Protein AF-A0A946VQZ1-F1 (afdb_monomer)

Foldseek 3Di:
DDPPPPDPPQQEQQAQVSLVVLVVVQVVPQGDEAEPSNYDLNCLVCVRVSVVVSVVVQVVVVTAYEYADQDQCVSPDVSVVVQVVQCPPDRYHYDNDDVVSVVVSVVSD

Nearest PDB structures (foldseek):
  4neq-assembly1_A-2  TM=4.832E-01  e=4.753E-01  Methanocaldococcus jannaschii DSM 2661
  4nes-assembly1_A-2  TM=4.828E-01  e=2.130E+00  Methanocaldococcus jannaschii DSM 2661
  4n08-assembly1_A  TM=4.336E-01  e=4.660E+00  Trypanosoma brucei brucei TREU927
  4o1l-assembly2_A  TM=5.756E-01  e=9.549E+00  Homo sapiens

pLDDT: mean 90.5, std 16.02, range [30.53, 98.31]

Structure (mmCIF, N/CA/C/O backbone):
data_AF-A0A946VQZ1-F1
#
_entry.id   AF-A0A946VQZ1-F1
#
loop_
_atom_site.group_PDB
_atom_site.id
_atom_site.type_symbol
_atom_site.label_atom_id
_atom_site.label_alt_id
_atom_site.label_comp_id
_atom_site.label_asym_id
_atom_site.label_entity_id
_atom_site.label_seq_id
_atom_site.pdbx_PDB_ins_code
_atom_site.Cartn_x
_atom_site.Cartn_y
_atom_site.Cartn_z
_atom_site.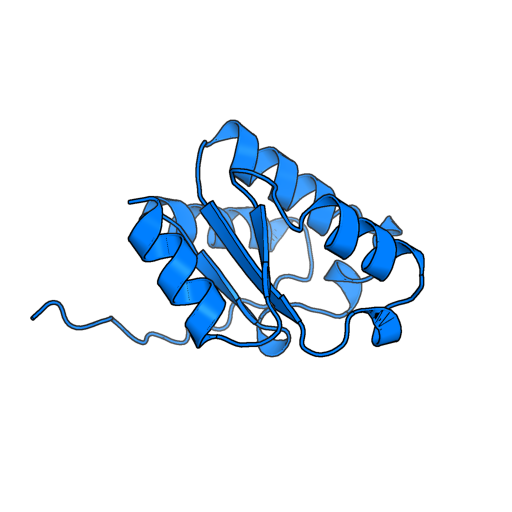occupancy
_atom_site.B_iso_or_equiv
_atom_site.auth_seq_id
_atom_site.auth_comp_id
_atom_site.auth_asym_id
_atom_site.auth_atom_id
_atom_site.pdbx_PDB_model_num
ATOM 1 N N . MET A 1 1 ? -28.664 3.691 8.759 1.00 33.31 1 MET A N 1
ATOM 2 C CA . MET A 1 1 ? -28.112 3.456 7.408 1.00 33.31 1 MET A CA 1
ATOM 3 C C . MET A 1 1 ? -27.135 4.578 7.109 1.00 33.31 1 MET A C 1
ATOM 5 O O . MET A 1 1 ? -27.564 5.641 6.682 1.00 33.31 1 MET A O 1
ATOM 9 N N . ALA A 1 2 ? -25.858 4.392 7.454 1.00 33.66 2 ALA A N 1
ATOM 10 C CA . ALA A 1 2 ? -24.840 5.404 7.200 1.00 33.66 2 ALA A CA 1
ATOM 11 C C . ALA A 1 2 ? -24.608 5.486 5.688 1.00 33.66 2 ALA A C 1
ATOM 13 O O . ALA A 1 2 ? -24.230 4.504 5.053 1.00 33.66 2 ALA A O 1
ATOM 14 N N . ALA A 1 3 ? -24.930 6.644 5.118 1.00 30.53 3 ALA A N 1
ATOM 15 C CA . ALA A 1 3 ? -24.647 6.963 3.735 1.00 30.53 3 ALA A CA 1
ATOM 16 C C . ALA A 1 3 ? -23.128 6.965 3.555 1.00 30.53 3 ALA A C 1
ATOM 18 O O . ALA A 1 3 ? -22.436 7.840 4.073 1.00 30.53 3 ALA A O 1
ATOM 19 N N . ILE A 1 4 ? -22.628 5.965 2.837 1.00 44.47 4 ILE A N 1
ATOM 20 C CA . ILE A 1 4 ? -21.255 5.915 2.353 1.00 44.47 4 ILE A CA 1
ATOM 21 C C . ILE A 1 4 ? -21.106 7.146 1.453 1.00 44.47 4 ILE A C 1
ATOM 23 O O . ILE A 1 4 ? -21.667 7.181 0.355 1.00 44.47 4 ILE A O 1
ATOM 27 N N . HIS A 1 5 ? -20.447 8.195 1.950 1.00 35.62 5 HIS A N 1
ATOM 28 C CA . HIS A 1 5 ? -20.075 9.357 1.150 1.00 35.62 5 HIS A CA 1
ATOM 29 C C . HIS A 1 5 ? -19.152 8.861 0.034 1.00 35.62 5 HIS A C 1
ATOM 31 O O . HIS A 1 5 ? -17.951 8.691 0.218 1.00 35.62 5 HIS A O 1
ATOM 37 N N . ARG A 1 6 ? -19.735 8.581 -1.135 1.00 49.56 6 ARG A N 1
ATOM 38 C CA . ARG A 1 6 ? -18.997 8.379 -2.380 1.00 49.56 6 ARG A CA 1
ATOM 39 C C . ARG A 1 6 ? -18.601 9.749 -2.918 1.00 49.56 6 ARG A C 1
ATOM 41 O O . ARG A 1 6 ? -19.132 10.193 -3.930 1.00 49.56 6 ARG A O 1
ATOM 48 N N . GLU A 1 7 ? -17.677 10.419 -2.243 1.00 42.50 7 GLU A N 1
ATOM 49 C CA . GLU A 1 7 ? -16.888 11.457 -2.895 1.00 42.50 7 GLU A CA 1
ATOM 50 C C . GLU A 1 7 ? -15.688 10.770 -3.537 1.00 42.50 7 GLU A C 1
ATOM 52 O O . GLU A 1 7 ? -14.750 10.336 -2.874 1.00 42.50 7 GLU A O 1
ATOM 57 N N . GLY A 1 8 ? -15.752 10.623 -4.859 1.00 45.62 8 GLY A N 1
ATOM 58 C CA . GLY A 1 8 ? -14.576 10.353 -5.672 1.00 45.62 8 GLY A CA 1
ATOM 59 C C . GLY A 1 8 ? -13.663 11.574 -5.649 1.00 45.62 8 GLY A C 1
ATOM 60 O O . GLY A 1 8 ? -13.620 12.329 -6.612 1.00 45.62 8 GLY A O 1
ATOM 61 N N . SER A 1 9 ? -12.962 11.803 -4.547 1.00 50.34 9 SER A N 1
ATOM 62 C CA . SER A 1 9 ? -11.853 12.745 -4.506 1.00 50.34 9 SER A CA 1
ATOM 63 C C . SER A 1 9 ? -10.667 12.054 -5.173 1.00 50.34 9 SER A C 1
ATOM 65 O O . SER A 1 9 ? -10.171 11.052 -4.654 1.00 50.34 9 SER A O 1
ATOM 67 N N . GLY A 1 10 ? -10.300 12.555 -6.361 1.00 64.56 10 GLY A N 1
ATOM 68 C CA . GLY A 1 10 ? -9.310 12.026 -7.309 1.00 64.56 10 GLY A CA 1
ATOM 69 C C . GLY A 1 10 ? -7.895 11.890 -6.753 1.00 64.56 10 GLY A C 1
ATOM 70 O O . GLY A 1 10 ? -6.972 12.558 -7.206 1.00 64.56 10 GLY A O 1
ATOM 71 N N . LEU A 1 11 ? -7.743 11.024 -5.761 1.00 75.56 11 LEU A N 1
ATOM 72 C CA . LEU A 1 11 ? -6.479 10.614 -5.195 1.00 75.56 11 LEU A CA 1
ATOM 73 C C . LEU A 1 11 ? -5.870 9.585 -6.134 1.00 75.56 11 LEU A C 1
ATOM 75 O O . LEU A 1 11 ? -6.384 8.477 -6.266 1.00 75.56 11 LEU A O 1
ATOM 79 N N . ILE A 1 12 ? -4.785 9.977 -6.786 1.00 91.62 12 ILE A N 1
ATOM 80 C CA . ILE A 1 12 ? -3.920 9.058 -7.508 1.00 91.62 12 ILE A CA 1
ATOM 81 C C . ILE A 1 12 ? -2.604 9.040 -6.746 1.00 91.62 12 ILE A C 1
ATOM 83 O O . ILE A 1 12 ? -1.859 10.015 -6.773 1.00 91.62 12 ILE A O 1
ATOM 87 N N . LEU A 1 13 ? -2.324 7.942 -6.048 1.00 93.81 13 LEU A N 1
ATOM 88 C CA . LEU A 1 13 ? -1.075 7.772 -5.319 1.00 93.81 13 LEU A CA 1
ATOM 89 C C . LEU A 1 13 ? 0.064 7.532 -6.315 1.00 93.81 13 LEU A C 1
ATOM 91 O O . LEU A 1 13 ? 0.230 6.424 -6.830 1.00 93.81 13 LEU A O 1
ATOM 95 N N . GLY A 1 14 ? 0.825 8.585 -6.609 1.00 92.06 14 GLY A N 1
ATOM 96 C CA . GLY A 1 14 ? 1.944 8.542 -7.553 1.00 92.06 14 GLY A CA 1
ATOM 97 C C . GLY A 1 14 ? 3.220 9.209 -7.064 1.00 92.06 14 GLY A C 1
ATOM 98 O O . GLY A 1 14 ? 4.251 9.091 -7.724 1.00 92.06 14 GLY A O 1
ATOM 99 N N . SER A 1 15 ? 3.175 9.862 -5.909 1.00 94.31 15 SER A N 1
ATOM 100 C CA . SER A 1 15 ? 4.319 10.447 -5.233 1.00 94.31 15 SER A CA 1
ATOM 101 C C . SER A 1 15 ? 4.187 10.288 -3.714 1.00 94.31 15 SER A C 1
ATOM 103 O O . SER A 1 15 ? 3.224 9.720 -3.193 1.00 94.31 15 SER A O 1
ATOM 105 N N . HIS A 1 16 ? 5.187 10.778 -2.989 1.00 94.88 16 HIS A N 1
ATOM 106 C CA . HIS A 1 16 ? 5.183 10.756 -1.530 1.00 94.88 16 HIS A CA 1
ATOM 107 C C . HIS A 1 16 ? 4.187 11.767 -0.932 1.00 94.88 16 HIS A C 1
ATOM 109 O O . HIS A 1 16 ? 3.717 11.566 0.189 1.00 94.88 16 HIS A O 1
ATOM 115 N N . ASP A 1 17 ? 3.810 12.806 -1.685 1.00 93.44 17 ASP A N 1
ATOM 116 C CA . ASP A 1 17 ? 2.930 13.879 -1.212 1.00 93.44 17 ASP A CA 1
ATOM 117 C C . ASP A 1 17 ? 1.491 13.382 -0.996 1.00 93.44 17 ASP A C 1
ATOM 119 O O . ASP A 1 17 ? 0.820 13.791 -0.046 1.00 93.44 17 ASP A O 1
ATOM 123 N N . GLU A 1 18 ? 1.024 12.425 -1.807 1.00 95.38 18 GLU A N 1
ATOM 124 C CA . GLU A 1 18 ? -0.326 11.865 -1.672 1.00 95.38 18 GLU A CA 1
ATOM 125 C C . GLU A 1 18 ? -0.470 10.871 -0.508 1.00 95.38 18 GLU A C 1
ATOM 127 O O . GLU A 1 18 ? -1.590 10.547 -0.106 1.00 95.38 18 GLU A O 1
ATOM 132 N N . ILE A 1 19 ? 0.633 10.401 0.089 1.00 96.31 19 ILE A N 1
ATOM 133 C CA . ILE A 1 19 ? 0.592 9.420 1.187 1.00 96.31 19 ILE A CA 1
ATOM 134 C C . ILE A 1 19 ? -0.165 9.978 2.400 1.00 96.31 19 ILE A C 1
ATOM 136 O O . ILE A 1 19 ? -0.907 9.248 3.060 1.00 96.31 19 ILE A O 1
ATOM 140 N N . ALA A 1 20 ? -0.002 11.270 2.702 1.00 93.88 20 ALA A N 1
ATOM 141 C CA . ALA A 1 20 ? -0.687 11.905 3.828 1.00 93.88 20 ALA A CA 1
ATOM 142 C C . ALA A 1 20 ? -2.216 11.870 3.665 1.00 93.88 20 ALA A C 1
ATOM 144 O O . ALA A 1 20 ? -2.939 11.626 4.632 1.00 93.88 20 ALA A O 1
ATOM 145 N N . GLU A 1 21 ? -2.701 12.047 2.437 1.00 94.00 21 GLU A N 1
ATOM 146 C CA . GLU A 1 21 ? -4.126 12.000 2.118 1.00 94.00 21 GLU A CA 1
ATOM 147 C C . GLU A 1 21 ? -4.679 10.568 2.218 1.00 94.00 21 GLU A C 1
ATOM 149 O O . GLU A 1 21 ? -5.749 10.365 2.797 1.00 94.00 21 GLU A O 1
ATOM 154 N N . VAL A 1 22 ? -3.929 9.557 1.750 1.00 95.12 22 VAL A N 1
ATOM 155 C CA . VAL A 1 22 ? -4.295 8.136 1.940 1.00 95.12 22 VAL A CA 1
ATOM 156 C C . VAL A 1 22 ? -4.459 7.817 3.429 1.00 95.12 22 VAL A C 1
ATOM 158 O O . VAL A 1 22 ? -5.458 7.219 3.833 1.00 95.12 22 VAL A O 1
ATOM 161 N N . LEU A 1 23 ? -3.506 8.246 4.262 1.00 95.12 23 LEU A N 1
ATOM 162 C CA . LEU A 1 23 ? -3.547 8.000 5.706 1.00 95.12 23 LEU A CA 1
ATOM 163 C C . LEU A 1 23 ? -4.715 8.707 6.382 1.00 95.12 23 LEU A C 1
ATOM 165 O O . LEU A 1 23 ? -5.404 8.093 7.192 1.00 95.12 23 LEU A O 1
ATOM 169 N N . SER A 1 24 ? -4.958 9.972 6.036 1.00 93.81 24 SER A N 1
ATOM 170 C CA . SER A 1 24 ? -6.079 10.754 6.568 1.00 93.81 24 SER A CA 1
ATOM 171 C C . SER A 1 24 ? -7.416 10.035 6.355 1.00 93.81 24 SER A C 1
ATOM 173 O O . SER A 1 24 ? -8.207 9.866 7.290 1.00 93.81 24 SER A O 1
ATOM 175 N N . ARG A 1 25 ? -7.641 9.516 5.142 1.00 93.56 25 ARG A N 1
ATOM 176 C CA . ARG A 1 25 ? -8.842 8.738 4.810 1.00 93.56 25 ARG A CA 1
ATOM 177 C C . ARG A 1 25 ? -8.904 7.419 5.565 1.00 93.56 25 ARG A C 1
ATOM 179 O O . ARG A 1 25 ? -9.943 7.115 6.145 1.00 93.56 25 ARG A O 1
ATOM 186 N N . SER A 1 26 ? -7.792 6.685 5.600 1.00 94.00 26 SER A N 1
ATOM 187 C CA . SER A 1 26 ? -7.690 5.406 6.308 1.00 94.00 26 SER A CA 1
ATOM 188 C C . SER A 1 26 ? -8.044 5.549 7.790 1.00 94.00 26 SER A C 1
ATOM 190 O O . SER A 1 26 ? -8.829 4.775 8.330 1.00 94.00 26 SER A O 1
ATOM 192 N N . LEU A 1 27 ? -7.535 6.590 8.450 1.00 92.19 27 LEU A N 1
ATOM 193 C CA . LEU A 1 27 ? -7.820 6.870 9.859 1.00 92.19 27 LEU A CA 1
ATOM 194 C C . LEU A 1 27 ? -9.267 7.316 10.101 1.00 92.19 27 LEU A C 1
ATOM 196 O O . LEU A 1 27 ? -9.825 7.030 11.157 1.00 92.19 27 LEU A O 1
ATOM 200 N N . SER A 1 28 ? -9.886 7.987 9.130 1.00 91.12 28 SER A N 1
ATOM 201 C CA . SER A 1 28 ? -11.267 8.469 9.243 1.00 91.12 28 SER A CA 1
ATOM 202 C C . SER A 1 28 ? -12.320 7.366 9.057 1.00 91.12 28 SER A C 1
ATOM 204 O O . SER A 1 28 ? -13.471 7.563 9.441 1.00 91.12 28 SER A O 1
ATOM 206 N N . GLN A 1 29 ? -11.958 6.231 8.444 1.00 83.75 29 GLN A N 1
ATOM 207 C CA . GLN A 1 29 ? -12.898 5.186 8.001 1.00 83.75 29 GLN A CA 1
ATOM 208 C C . GLN A 1 29 ? -12.571 3.782 8.545 1.00 83.75 29 GLN A C 1
ATOM 210 O O . GLN A 1 29 ? -13.073 2.793 8.019 1.00 83.75 29 GLN A O 1
ATOM 215 N N . SER A 1 30 ? -11.748 3.682 9.597 1.00 88.81 30 SER A N 1
ATOM 216 C CA . SER A 1 30 ? -11.251 2.401 10.140 1.00 88.81 30 SER A CA 1
ATOM 217 C C . SER A 1 30 ? -10.533 1.528 9.098 1.00 88.81 30 SER A C 1
ATOM 219 O O . SER A 1 30 ? -10.537 0.303 9.173 1.00 88.81 30 SER A O 1
ATOM 221 N N . GLY A 1 31 ? -9.898 2.167 8.119 1.00 95.00 31 GLY A N 1
ATOM 222 C CA . GLY A 1 31 ? -9.201 1.535 7.009 1.00 95.00 31 GLY A CA 1
ATOM 223 C C . GLY A 1 31 ? -9.564 2.148 5.662 1.00 95.00 31 GLY A C 1
ATOM 224 O O . GLY A 1 31 ? -10.441 3.005 5.556 1.00 95.00 31 GLY A O 1
ATOM 225 N N . ILE A 1 32 ? -8.867 1.720 4.614 1.00 96.00 32 ILE A N 1
ATOM 226 C CA . ILE A 1 32 ? -9.115 2.173 3.244 1.00 96.00 32 ILE A CA 1
ATOM 227 C C . ILE A 1 32 ? -8.915 1.043 2.235 1.00 96.00 32 ILE A C 1
ATOM 229 O O . ILE A 1 32 ? -8.034 0.199 2.396 1.00 96.00 32 ILE A O 1
ATOM 233 N N . VAL A 1 33 ? -9.715 1.064 1.165 1.00 97.00 33 VAL A N 1
ATOM 234 C CA . VAL A 1 33 ? -9.499 0.248 -0.035 1.00 97.00 33 VAL A CA 1
ATOM 235 C C . VAL A 1 33 ? -8.976 1.135 -1.163 1.00 97.00 33 VAL A C 1
ATOM 237 O O . VAL A 1 33 ? -9.625 2.120 -1.515 1.00 97.00 33 VAL A O 1
ATOM 240 N N . LEU A 1 34 ? -7.840 0.770 -1.755 1.00 96.75 34 LEU A N 1
ATOM 241 C CA . LEU A 1 34 ? -7.307 1.378 -2.977 1.00 96.75 34 LEU A CA 1
ATOM 242 C C . LEU A 1 34 ? -7.431 0.394 -4.141 1.00 96.75 34 LEU A C 1
ATOM 244 O O . LEU A 1 34 ? -7.093 -0.778 -4.006 1.00 96.75 34 LEU A O 1
ATOM 248 N N . ASN A 1 35 ? -7.895 0.864 -5.294 1.00 95.75 35 ASN A N 1
ATOM 249 C CA . ASN A 1 35 ? -7.927 0.090 -6.535 1.00 95.75 35 ASN A CA 1
ATOM 250 C C . ASN A 1 35 ? -6.770 0.494 -7.451 1.00 95.75 35 ASN A C 1
ATOM 252 O O . ASN A 1 35 ? -6.216 1.578 -7.307 1.00 95.75 35 ASN A O 1
ATOM 256 N N . GLU A 1 36 ? -6.477 -0.310 -8.478 1.00 94.12 36 GLU A N 1
ATOM 257 C CA . GLU A 1 36 ? -5.484 0.037 -9.515 1.00 94.12 36 GLU A CA 1
ATOM 258 C C . GLU A 1 36 ? -5.689 1.442 -10.115 1.00 94.12 36 GLU A C 1
ATOM 260 O O . GLU A 1 36 ? -4.722 2.115 -10.447 1.00 94.12 36 GLU A O 1
ATOM 265 N N . ARG A 1 37 ? -6.936 1.927 -10.210 1.00 93.25 37 ARG A N 1
ATOM 266 C CA . ARG A 1 37 ? -7.255 3.284 -10.702 1.00 93.25 37 ARG A CA 1
ATOM 267 C C . ARG A 1 37 ? -6.865 4.423 -9.747 1.00 93.25 37 ARG A C 1
ATOM 269 O O . ARG A 1 37 ? -6.807 5.567 -10.181 1.00 93.25 37 ARG A O 1
ATOM 276 N N . ASP A 1 38 ? -6.640 4.109 -8.474 1.00 95.38 38 ASP A N 1
ATOM 277 C CA . ASP A 1 38 ? -6.239 5.048 -7.421 1.00 95.38 38 ASP A CA 1
ATOM 278 C C . ASP A 1 38 ? -4.699 5.064 -7.253 1.00 95.38 38 ASP A C 1
ATOM 280 O O . ASP A 1 38 ? -4.165 5.782 -6.408 1.00 95.38 38 ASP A O 1
ATOM 284 N N . LEU A 1 39 ? -3.971 4.273 -8.057 1.00 95.81 39 LEU A N 1
ATOM 285 C CA . LEU A 1 39 ? -2.523 4.072 -7.987 1.00 95.81 39 LEU A CA 1
ATOM 286 C C . LEU A 1 39 ?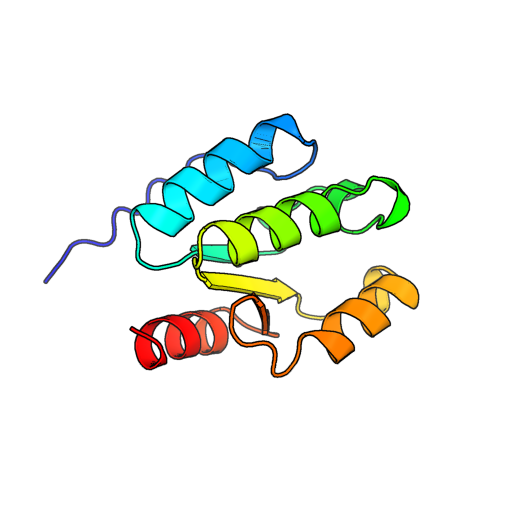 -1.867 4.463 -9.318 1.00 95.81 39 LEU A C 1
ATOM 288 O O . LEU A 1 39 ? -2.224 3.957 -10.382 1.00 95.81 39 LEU A O 1
ATOM 292 N N . ALA A 1 40 ? -0.874 5.351 -9.282 1.00 96.00 40 ALA A N 1
ATOM 293 C CA . ALA A 1 40 ? -0.092 5.665 -10.475 1.00 96.00 40 ALA A CA 1
ATOM 294 C C . ALA A 1 40 ? 0.895 4.528 -10.800 1.00 96.00 40 ALA A C 1
ATOM 296 O O . ALA A 1 40 ? 1.297 3.793 -9.897 1.00 96.00 40 ALA A O 1
ATOM 297 N N . PRO A 1 41 ? 1.415 4.444 -12.041 1.00 96.25 41 PRO A N 1
ATOM 298 C CA . PRO A 1 41 ? 2.488 3.508 -12.392 1.00 96.25 41 PRO A CA 1
ATOM 299 C C . PRO A 1 41 ? 3.688 3.539 -11.431 1.00 96.25 41 PRO A C 1
ATOM 301 O O . PRO A 1 41 ? 4.270 2.499 -11.141 1.00 96.25 41 PRO A O 1
ATOM 304 N N . ALA A 1 42 ? 4.014 4.716 -10.885 1.00 97.06 42 ALA A N 1
ATOM 305 C CA . ALA A 1 42 ? 5.092 4.900 -9.917 1.00 97.06 42 ALA A CA 1
ATOM 306 C C . ALA A 1 42 ? 4.903 4.087 -8.622 1.00 97.06 42 ALA A C 1
ATOM 308 O O . ALA A 1 42 ? 5.888 3.648 -8.042 1.00 97.06 42 ALA A O 1
ATOM 309 N N . PHE A 1 43 ? 3.664 3.835 -8.186 1.00 97.62 43 PHE A N 1
ATOM 310 C CA . PHE A 1 43 ? 3.394 2.997 -7.014 1.00 97.62 43 PHE A CA 1
ATOM 311 C C . PHE A 1 43 ? 3.860 1.548 -7.220 1.00 97.62 43 PHE A C 1
ATOM 313 O O . PHE A 1 43 ? 4.377 0.919 -6.298 1.00 97.62 43 PHE A O 1
ATOM 320 N N . PHE A 1 44 ? 3.681 1.030 -8.436 1.00 97.38 44 PHE A N 1
ATOM 321 C CA . PHE A 1 44 ? 4.035 -0.342 -8.799 1.00 97.38 44 PHE A CA 1
ATOM 322 C C . PHE A 1 44 ? 5.541 -0.517 -9.037 1.00 97.38 44 PHE A C 1
ATOM 324 O O . PHE A 1 44 ? 6.072 -1.616 -8.878 1.00 97.38 44 PHE A O 1
ATOM 331 N N . ASP A 1 45 ? 6.247 0.567 -9.367 1.00 97.38 45 ASP A N 1
ATOM 332 C CA . ASP A 1 45 ? 7.706 0.597 -9.377 1.00 97.38 45 ASP A CA 1
ATOM 333 C C . ASP A 1 45 ? 8.239 0.727 -7.943 1.00 97.38 45 ASP A C 1
ATOM 335 O O . ASP A 1 45 ? 8.362 1.819 -7.385 1.00 97.38 45 ASP A O 1
ATOM 339 N N . LEU A 1 46 ? 8.599 -0.409 -7.342 1.00 96.88 46 LEU A N 1
ATOM 340 C CA . LEU A 1 46 ? 9.086 -0.466 -5.960 1.00 96.88 46 LEU A CA 1
ATOM 341 C C . LEU A 1 46 ? 10.383 0.330 -5.727 1.00 96.88 46 LEU A C 1
ATOM 343 O O . LEU A 1 46 ? 10.697 0.654 -4.579 1.00 96.88 46 LEU A O 1
ATOM 347 N N . SER A 1 47 ? 11.125 0.694 -6.781 1.00 97.06 47 SER A N 1
ATOM 348 C CA . SER A 1 47 ? 12.318 1.538 -6.653 1.00 97.06 47 SER A CA 1
ATOM 349 C C . SER A 1 47 ? 11.989 2.981 -6.251 1.00 97.06 47 SER A C 1
ATOM 351 O O . SER A 1 47 ? 12.829 3.652 -5.647 1.00 97.06 47 SER A O 1
ATOM 353 N N . THR A 1 48 ? 10.752 3.435 -6.495 1.00 97.62 48 THR A N 1
ATOM 354 C CA . THR A 1 48 ? 10.271 4.769 -6.098 1.00 97.62 48 THR A CA 1
ATOM 355 C C . THR A 1 48 ? 10.107 4.918 -4.590 1.00 97.62 48 THR A C 1
ATOM 357 O O . THR A 1 48 ? 10.089 6.041 -4.097 1.00 97.62 48 THR A O 1
ATOM 360 N N . ARG A 1 49 ? 10.011 3.795 -3.859 1.00 97.88 49 ARG A N 1
ATOM 361 C CA . ARG A 1 49 ? 9.758 3.699 -2.410 1.00 97.88 49 ARG A CA 1
ATOM 362 C C . ARG A 1 49 ? 8.384 4.183 -1.932 1.00 97.88 49 ARG A C 1
ATOM 364 O O . ARG A 1 49 ? 8.119 4.088 -0.737 1.00 97.88 49 ARG A O 1
ATOM 371 N N . ILE A 1 50 ? 7.481 4.569 -2.835 1.00 98.00 50 ILE A N 1
ATOM 372 C CA . ILE A 1 50 ? 6.139 5.064 -2.483 1.00 98.00 50 ILE A CA 1
ATOM 373 C C . ILE A 1 50 ? 5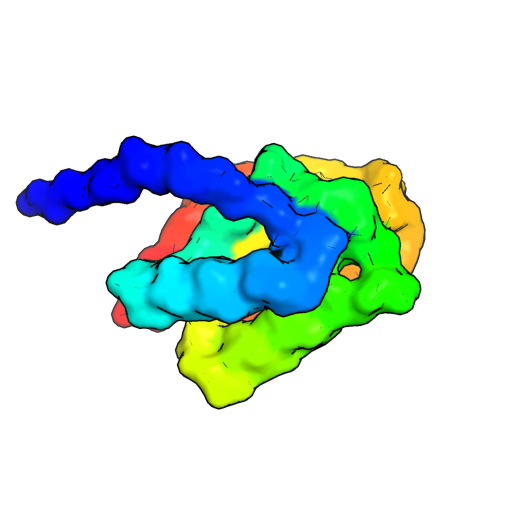.337 4.002 -1.717 1.00 98.00 50 ILE A C 1
ATOM 375 O O . ILE A 1 50 ? 4.812 4.282 -0.640 1.00 98.00 50 ILE A O 1
ATOM 379 N N . ALA A 1 51 ? 5.278 2.767 -2.234 1.00 97.50 51 ALA A N 1
ATOM 380 C CA . ALA A 1 51 ? 4.572 1.666 -1.573 1.00 97.50 51 ALA A CA 1
ATOM 381 C C . ALA A 1 51 ? 5.156 1.371 -0.182 1.00 97.50 51 ALA A C 1
ATOM 383 O O . ALA A 1 51 ? 4.419 1.263 0.793 1.00 97.50 51 ALA A O 1
ATOM 384 N N . GLY A 1 52 ? 6.488 1.321 -0.076 1.00 97.62 52 GLY A N 1
ATOM 385 C CA . GLY A 1 52 ? 7.176 1.082 1.192 1.00 97.62 52 GLY A CA 1
ATOM 386 C C . GLY A 1 52 ? 6.893 2.162 2.237 1.00 97.62 52 GLY A C 1
ATOM 387 O O . GLY A 1 52 ? 6.588 1.833 3.382 1.00 97.62 52 GLY A O 1
ATOM 388 N N . GLU A 1 53 ? 6.938 3.441 1.855 1.00 98.25 53 GLU A N 1
ATOM 389 C CA . GLU A 1 53 ? 6.634 4.541 2.775 1.00 98.25 53 GLU A CA 1
ATOM 390 C C . GLU A 1 53 ? 5.163 4.528 3.214 1.00 98.25 53 GLU A C 1
ATOM 392 O O 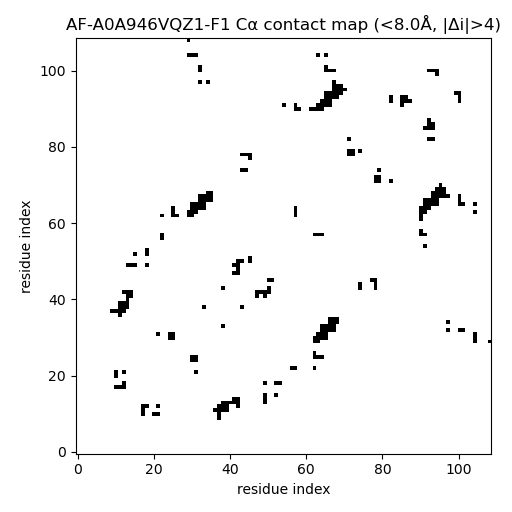. GLU A 1 53 ? 4.877 4.699 4.403 1.00 98.25 53 GLU A O 1
ATOM 397 N N . LEU A 1 54 ? 4.227 4.270 2.292 1.00 98.19 54 LEU A N 1
ATOM 398 C CA . LEU A 1 54 ? 2.818 4.107 2.650 1.00 98.19 54 LEU A CA 1
ATOM 399 C C . LEU A 1 54 ? 2.644 2.967 3.660 1.00 98.19 54 LEU A C 1
ATOM 401 O O . LEU A 1 54 ? 1.983 3.149 4.680 1.00 98.19 54 LEU A O 1
ATOM 405 N N . PHE A 1 55 ? 3.249 1.807 3.402 1.00 98.12 55 PHE A N 1
ATOM 406 C CA . PHE A 1 55 ? 3.087 0.615 4.236 1.00 98.12 55 PHE A CA 1
ATOM 407 C C . PHE A 1 55 ? 3.648 0.834 5.636 1.00 98.12 55 PHE A C 1
ATOM 409 O O . PHE A 1 55 ? 2.977 0.539 6.625 1.00 98.12 55 PHE A O 1
ATOM 416 N N . GLN A 1 56 ? 4.834 1.438 5.728 1.00 97.88 56 GLN A N 1
ATOM 417 C CA . GLN A 1 56 ? 5.421 1.830 7.005 1.00 97.88 56 GLN A CA 1
ATOM 418 C C . GLN A 1 56 ? 4.487 2.749 7.792 1.00 97.88 56 GLN A C 1
ATOM 420 O O . GLN A 1 56 ? 4.272 2.522 8.980 1.00 97.88 56 GLN A O 1
ATOM 425 N N . LYS A 1 57 ? 3.886 3.760 7.152 1.00 97.56 57 LYS A N 1
ATOM 426 C CA . LYS A 1 57 ? 2.947 4.648 7.845 1.00 97.56 57 LYS A CA 1
ATOM 427 C C . LYS A 1 57 ? 1.649 3.933 8.233 1.00 97.56 57 LYS A C 1
ATOM 429 O O . LYS A 1 57 ? 1.193 4.122 9.352 1.00 97.56 57 LYS A O 1
ATOM 434 N N . ILE A 1 58 ? 1.082 3.065 7.397 1.00 98.06 58 ILE A N 1
ATOM 435 C CA . ILE A 1 58 ? -0.106 2.276 7.776 1.00 98.06 58 ILE A CA 1
ATOM 436 C C . ILE A 1 58 ? 0.160 1.453 9.043 1.00 98.06 58 ILE A C 1
ATOM 438 O O . ILE A 1 58 ? -0.650 1.482 9.970 1.00 98.06 58 ILE A O 1
ATOM 442 N N . ILE A 1 59 ? 1.321 0.797 9.114 1.00 97.25 59 ILE A N 1
ATOM 443 C CA . ILE A 1 59 ? 1.741 0.017 10.284 1.00 97.25 59 ILE A CA 1
ATOM 444 C C . ILE A 1 59 ? 1.958 0.925 11.501 1.00 97.25 59 ILE A C 1
ATOM 446 O O . ILE A 1 59 ? 1.399 0.663 12.563 1.00 97.25 59 ILE A O 1
ATOM 450 N N . ASN A 1 60 ? 2.720 2.014 11.351 1.00 97.25 60 ASN A N 1
ATOM 451 C CA . ASN A 1 60 ? 3.048 2.932 12.449 1.00 97.25 60 ASN A CA 1
ATOM 452 C C . ASN A 1 60 ? 1.809 3.583 13.076 1.00 97.25 60 ASN A C 1
ATOM 454 O O . ASN A 1 60 ? 1.799 3.875 14.268 1.00 97.25 60 ASN A O 1
ATOM 458 N N . TYR A 1 61 ? 0.777 3.828 12.270 1.00 95.75 61 TYR A N 1
ATOM 459 C CA . TYR A 1 61 ? -0.479 4.425 12.716 1.00 95.75 61 TYR A CA 1
ATOM 46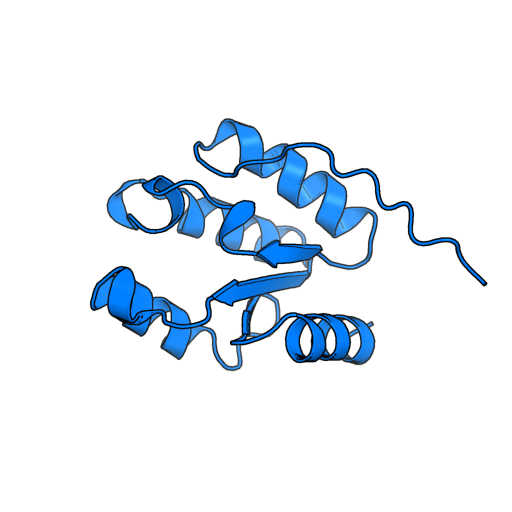0 C C . TYR A 1 61 ? -1.549 3.378 13.053 1.00 95.75 61 TYR A C 1
ATOM 462 O O . TYR A 1 61 ? -2.684 3.750 13.342 1.00 95.75 61 TYR A O 1
ATOM 470 N N . HIS A 1 62 ? -1.207 2.084 13.022 1.00 94.56 62 HIS A N 1
ATOM 471 C CA . HIS A 1 62 ? -2.119 0.967 13.285 1.00 94.56 62 HIS A CA 1
ATOM 472 C C . HIS A 1 62 ? -3.422 1.023 12.469 1.00 94.56 62 HIS A C 1
ATOM 474 O O . HIS A 1 62 ? -4.480 0.616 12.944 1.00 94.56 62 HIS A O 1
ATOM 480 N N . SER A 1 63 ? -3.352 1.531 11.238 1.00 95.56 63 SER A N 1
ATOM 481 C CA . SER A 1 63 ? -4.499 1.580 10.331 1.00 95.56 63 SER A CA 1
ATOM 482 C C . SER A 1 63 ? -4.569 0.314 9.467 1.00 95.56 63 SER A C 1
ATOM 484 O O . SER A 1 63 ? -3.718 -0.572 9.587 1.00 95.56 63 SER A O 1
ATOM 486 N N . LEU A 1 64 ? -5.589 0.214 8.612 1.00 97.31 64 LEU A N 1
ATOM 487 C CA . LEU A 1 64 ? -5.792 -0.917 7.705 1.00 97.31 64 LEU A CA 1
ATOM 488 C C . LEU A 1 64 ? -5.802 -0.454 6.249 1.00 97.31 64 LEU A C 1
ATOM 490 O O . LEU A 1 64 ? -6.495 0.494 5.892 1.00 97.31 64 LEU A O 1
ATOM 494 N N . LEU A 1 65 ? -5.070 -1.159 5.395 1.00 97.94 65 LEU A N 1
ATOM 495 C CA . LEU A 1 65 ? -4.994 -0.892 3.966 1.00 97.94 65 LEU A CA 1
ATOM 496 C C . LEU A 1 65 ? -5.299 -2.163 3.177 1.00 97.94 65 LEU A C 1
ATOM 498 O O . LEU A 1 65 ? -4.572 -3.152 3.257 1.00 97.94 65 LEU A O 1
ATOM 502 N N . ALA A 1 66 ? -6.348 -2.117 2.368 1.00 98.00 66 ALA A N 1
ATOM 503 C CA . ALA A 1 66 ? -6.620 -3.123 1.358 1.00 98.00 66 ALA A CA 1
ATOM 504 C C . ALA A 1 66 ? -6.275 -2.568 -0.027 1.00 98.00 66 ALA A C 1
ATOM 506 O O . ALA A 1 66 ? -6.658 -1.448 -0.366 1.00 98.00 66 ALA A O 1
ATOM 507 N N . ILE A 1 67 ? -5.573 -3.350 -0.843 1.00 98.06 67 ILE A N 1
ATOM 508 C CA . ILE A 1 67 ? -5.241 -2.973 -2.220 1.00 98.06 67 ILE A CA 1
ATOM 509 C C . ILE A 1 67 ? -5.833 -3.999 -3.181 1.00 98.06 67 ILE A C 1
ATOM 511 O O . ILE A 1 67 ? -5.563 -5.193 -3.073 1.00 98.06 67 ILE A O 1
ATOM 515 N N . VAL A 1 68 ? -6.626 -3.540 -4.143 1.00 98.00 68 VAL A N 1
ATOM 516 C CA . VAL A 1 68 ? -7.232 -4.384 -5.174 1.00 98.00 68 VAL A CA 1
ATOM 517 C C . VAL A 1 68 ? -6.374 -4.341 -6.433 1.00 98.00 68 VAL A C 1
ATOM 519 O O . VAL A 1 68 ? -6.315 -3.311 -7.103 1.00 98.00 68 VAL A O 1
ATOM 522 N N . VAL A 1 69 ? -5.739 -5.470 -6.754 1.00 97.06 69 VAL A N 1
ATOM 523 C CA . VAL A 1 69 ? -4.941 -5.703 -7.967 1.00 97.06 69 VAL A CA 1
ATOM 524 C C . VAL A 1 69 ? -5.343 -7.057 -8.547 1.00 97.06 69 VAL A C 1
ATOM 526 O O . VAL A 1 69 ? -5.139 -8.099 -7.922 1.00 97.06 69 VAL A O 1
ATOM 529 N N . VAL A 1 70 ? -5.926 -7.056 -9.749 1.00 95.88 70 VAL A N 1
ATOM 530 C CA . VAL A 1 70 ? -6.477 -8.280 -10.360 1.00 95.88 70 VAL A CA 1
ATOM 531 C C . VAL A 1 70 ? -5.363 -9.240 -10.775 1.00 95.88 70 VAL A C 1
ATOM 533 O O . VAL A 1 70 ? -5.479 -10.454 -10.589 1.00 95.88 70 VAL A O 1
ATOM 536 N N . ASP A 1 71 ? -4.284 -8.692 -11.334 1.00 96.44 71 ASP A N 1
ATOM 537 C CA . ASP A 1 71 ? -3.182 -9.457 -11.914 1.00 96.44 71 ASP A CA 1
ATOM 538 C C . ASP A 1 71 ? -1.822 -8.830 -11.547 1.00 96.44 71 ASP A C 1
ATOM 540 O O . ASP A 1 71 ? -1.265 -8.049 -12.325 1.00 96.44 71 ASP A O 1
ATOM 544 N N . PRO A 1 72 ? -1.268 -9.162 -10.360 1.00 96.06 72 PRO A N 1
ATOM 545 C CA . PRO A 1 72 ? 0.007 -8.620 -9.885 1.00 96.06 72 PRO A CA 1
ATOM 546 C C . PRO A 1 72 ? 1.187 -8.876 -10.825 1.00 96.06 72 PRO A C 1
ATOM 548 O O . PRO A 1 72 ? 2.129 -8.086 -10.857 1.00 96.06 72 PRO A O 1
ATOM 551 N N . ALA A 1 73 ? 1.135 -9.951 -11.620 1.00 96.44 73 ALA A N 1
ATOM 552 C CA . ALA A 1 73 ? 2.212 -10.324 -12.530 1.00 96.44 73 ALA A CA 1
ATOM 553 C C . ALA A 1 73 ? 2.453 -9.271 -13.628 1.00 96.44 73 ALA A C 1
ATOM 555 O O . ALA A 1 73 ? 3.561 -9.184 -14.161 1.00 96.44 73 ALA A O 1
ATOM 556 N N . ARG A 1 74 ? 1.461 -8.418 -13.930 1.00 96.88 74 ARG A N 1
ATOM 557 C CA . ARG A 1 74 ? 1.589 -7.301 -14.890 1.00 96.88 74 ARG A CA 1
ATOM 558 C C . ARG A 1 74 ? 2.576 -6.226 -14.452 1.00 96.88 74 ARG A C 1
ATOM 560 O O . ARG A 1 74 ? 3.073 -5.487 -15.297 1.00 96.88 74 ARG A O 1
ATOM 567 N N . TYR A 1 75 ? 2.859 -6.153 -13.156 1.00 96.81 75 TYR A N 1
ATOM 568 C CA . TYR A 1 75 ? 3.753 -5.167 -12.558 1.00 96.81 75 TYR A CA 1
ATOM 569 C C . TYR A 1 75 ? 5.156 -5.730 -12.274 1.00 96.81 75 TYR A C 1
ATOM 571 O O . TYR A 1 75 ? 5.999 -5.047 -11.699 1.00 96.81 75 TYR A O 1
ATOM 579 N N . GLY A 1 76 ? 5.429 -6.962 -12.719 1.00 96.69 76 GLY A N 1
ATOM 580 C CA . GLY A 1 76 ? 6.729 -7.616 -12.605 1.00 96.69 76 GLY A CA 1
ATOM 581 C C . GLY A 1 76 ? 6.884 -8.502 -11.367 1.00 96.69 76 GLY A C 1
ATOM 582 O O . GLY A 1 76 ? 6.076 -8.486 -10.438 1.00 96.69 76 GLY A O 1
ATOM 583 N N . GLU A 1 77 ? 7.960 -9.292 -11.367 1.00 97.50 77 GLU A N 1
ATOM 584 C CA . GLU A 1 77 ? 8.237 -10.320 -10.353 1.00 97.50 77 GLU A CA 1
ATOM 585 C C . GLU A 1 77 ? 8.302 -9.739 -8.937 1.00 97.50 77 GLU A C 1
ATOM 587 O O . GLU A 1 77 ? 7.615 -10.226 -8.048 1.00 97.50 77 GLU A O 1
ATOM 592 N N . ARG A 1 78 ? 9.027 -8.629 -8.744 1.00 97.69 78 ARG A N 1
ATOM 593 C CA . ARG A 1 78 ? 9.178 -7.979 -7.431 1.00 97.69 78 ARG A CA 1
ATOM 594 C C . ARG A 1 78 ? 7.857 -7.520 -6.821 1.00 97.69 78 ARG A C 1
ATOM 596 O O . ARG A 1 78 ? 7.661 -7.638 -5.616 1.00 97.69 78 ARG A O 1
ATOM 603 N N . PHE A 1 79 ? 6.945 -7.000 -7.639 1.00 97.88 79 PHE A N 1
ATOM 604 C CA . PHE A 1 79 ? 5.624 -6.611 -7.157 1.00 97.88 79 PHE A CA 1
ATOM 605 C C . PHE A 1 79 ? 4.777 -7.844 -6.824 1.00 97.88 79 PHE A C 1
ATOM 607 O O . PHE A 1 79 ? 4.086 -7.867 -5.809 1.00 97.88 79 PHE A O 1
ATOM 614 N N . SER A 1 80 ? 4.868 -8.903 -7.630 1.00 97.88 80 SER A N 1
ATOM 615 C CA . SER A 1 80 ? 4.200 -10.171 -7.327 1.00 97.88 80 SER A CA 1
ATOM 616 C C . SER A 1 80 ? 4.718 -10.817 -6.033 1.00 97.88 80 SER A C 1
ATOM 618 O O . SER A 1 80 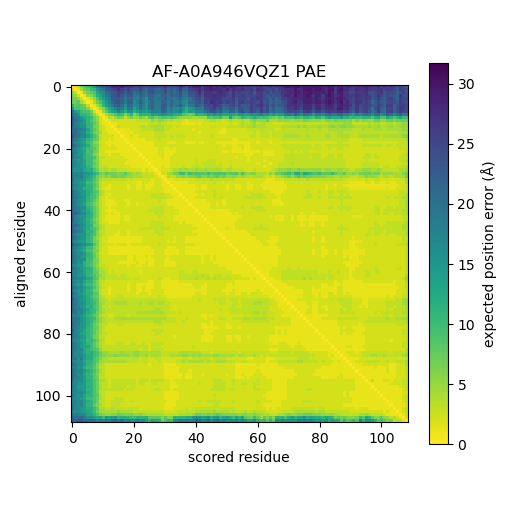? 3.915 -11.358 -5.275 1.00 97.88 80 SER A O 1
ATOM 620 N N . GLU A 1 81 ? 6.027 -10.752 -5.765 1.00 98.19 81 GLU A N 1
ATOM 621 C CA . GLU A 1 81 ? 6.639 -11.175 -4.494 1.00 98.19 81 GLU A CA 1
ATOM 622 C C . GLU A 1 81 ? 6.053 -10.374 -3.326 1.00 98.19 81 GLU A C 1
ATOM 624 O O . GLU A 1 81 ? 5.533 -10.964 -2.381 1.00 98.19 81 GLU A O 1
ATOM 629 N N . LEU A 1 82 ? 6.031 -9.039 -3.438 1.00 97.88 82 LEU A N 1
ATOM 630 C CA . LEU A 1 82 ? 5.451 -8.151 -2.428 1.00 97.88 82 LEU A CA 1
ATOM 631 C C . LEU A 1 82 ? 3.995 -8.520 -2.110 1.00 97.88 82 LEU A C 1
ATOM 633 O O . LEU A 1 82 ? 3.614 -8.603 -0.942 1.00 97.88 82 LEU A O 1
ATOM 637 N N . VAL A 1 83 ? 3.177 -8.755 -3.139 1.00 97.88 83 VAL A N 1
ATOM 638 C CA . VAL A 1 83 ? 1.777 -9.167 -2.973 1.00 97.88 83 VAL A CA 1
ATOM 639 C C . VAL A 1 83 ? 1.675 -10.496 -2.225 1.00 97.88 83 VAL A C 1
ATOM 641 O O . VAL A 1 83 ? 0.837 -10.633 -1.333 1.00 97.88 83 VAL A O 1
ATOM 644 N N . HIS A 1 84 ? 2.533 -11.464 -2.552 1.00 97.50 84 HIS A N 1
ATOM 645 C CA . HIS A 1 84 ? 2.554 -12.764 -1.885 1.00 97.50 84 HIS A CA 1
ATOM 646 C C . HIS A 1 84 ? 2.956 -12.658 -0.406 1.00 97.50 84 HIS A C 1
ATOM 648 O O . HIS A 1 84 ? 2.321 -13.273 0.451 1.00 97.50 84 HIS A O 1
ATOM 654 N N . GLU A 1 85 ? 3.956 -11.837 -0.084 1.00 97.25 85 GLU A N 1
ATOM 655 C CA . GLU A 1 85 ? 4.386 -11.574 1.297 1.00 97.25 85 GLU A CA 1
ATOM 656 C C . GLU A 1 85 ? 3.270 -10.954 2.155 1.00 97.25 85 GLU A C 1
ATOM 658 O O . GLU A 1 85 ? 3.197 -11.194 3.359 1.00 97.25 85 GLU A O 1
ATOM 663 N N . HIS A 1 86 ? 2.360 -10.201 1.533 1.00 97.81 86 HI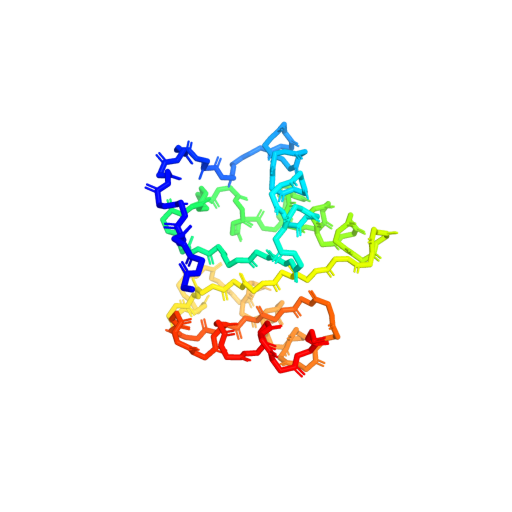S A N 1
ATOM 664 C CA . HIS A 1 86 ? 1.266 -9.497 2.206 1.00 97.81 86 HIS A CA 1
ATOM 665 C C . HIS A 1 86 ? -0.069 -10.259 2.213 1.00 97.81 86 HIS A C 1
ATOM 667 O O . HIS A 1 86 ? -1.080 -9.700 2.637 1.00 97.81 86 HIS A O 1
ATOM 673 N N . GLN A 1 87 ? -0.110 -11.527 1.784 1.00 94.31 87 GLN A N 1
ATOM 674 C CA . GLN A 1 87 ? -1.361 -12.302 1.721 1.00 94.31 87 GLN A CA 1
ATOM 675 C C . GLN A 1 87 ? -2.072 -12.420 3.087 1.00 94.31 87 GLN A C 1
ATOM 677 O O . GLN A 1 87 ? -3.294 -12.296 3.168 1.00 94.31 87 GLN A O 1
ATOM 682 N N . ASP A 1 88 ? -1.296 -12.574 4.165 1.00 92.88 88 ASP A N 1
ATOM 683 C CA . ASP A 1 88 ? -1.798 -12.776 5.531 1.00 92.88 88 ASP A CA 1
ATOM 684 C C . ASP A 1 88 ? -1.391 -11.667 6.509 1.00 92.88 88 ASP A C 1
ATOM 686 O O . ASP A 1 88 ? -1.635 -11.765 7.71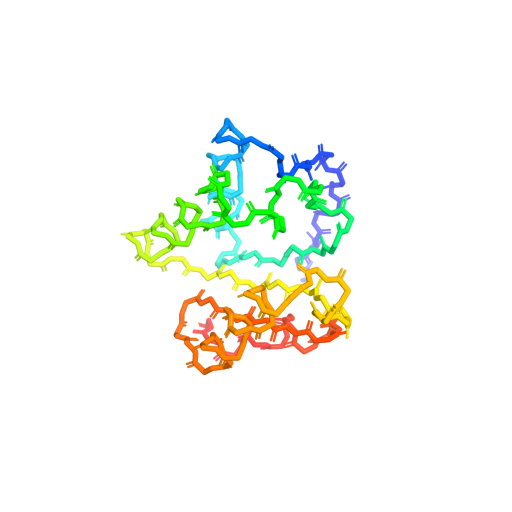5 1.00 92.88 88 ASP A O 1
ATOM 690 N N . HIS A 1 89 ? -0.813 -10.577 6.009 1.00 97.06 89 HIS A N 1
ATOM 691 C CA . HIS A 1 89 ? -0.332 -9.490 6.854 1.00 97.06 89 HIS A CA 1
ATOM 692 C C . HIS A 1 89 ? -1.496 -8.796 7.596 1.00 97.06 89 HIS A C 1
ATOM 694 O O . HIS A 1 89 ? -2.628 -8.722 7.111 1.00 97.06 89 HIS A O 1
ATOM 700 N N . SER A 1 90 ? -1.253 -8.342 8.829 1.00 95.25 90 SER A N 1
ATOM 701 C CA . SER A 1 90 ? -2.319 -7.909 9.750 1.00 95.25 90 SER A CA 1
ATOM 702 C C . SER A 1 90 ? -2.918 -6.545 9.410 1.00 95.25 90 SER A C 1
ATOM 704 O O . SER A 1 90 ? -4.092 -6.318 9.677 1.00 95.25 90 SER A O 1
ATOM 706 N N . HIS A 1 91 ? -2.129 -5.651 8.811 1.00 97.44 91 HIS A N 1
ATOM 707 C CA . HIS A 1 91 ? -2.545 -4.274 8.512 1.00 97.44 91 HIS A CA 1
ATOM 708 C C . HIS A 1 91 ? -2.717 -3.980 7.025 1.00 97.44 91 HIS A C 1
ATOM 710 O O . HIS A 1 91 ? -3.299 -2.966 6.659 1.00 97.44 91 HIS A O 1
ATOM 716 N N . ILE A 1 92 ? -2.153 -4.817 6.160 1.00 98.31 92 ILE A N 1
ATOM 717 C CA . ILE A 1 92 ? -2.008 -4.521 4.734 1.00 98.31 92 ILE A CA 1
ATOM 718 C C . ILE A 1 92 ? -2.260 -5.815 3.992 1.00 98.31 92 ILE A C 1
ATOM 720 O O . ILE A 1 92 ? -1.543 -6.775 4.246 1.00 98.31 92 ILE A O 1
ATOM 724 N N . ARG A 1 93 ? -3.248 -5.854 3.103 1.00 98.25 93 ARG A N 1
ATOM 725 C CA . ARG A 1 93 ? -3.535 -7.045 2.296 1.00 98.25 93 ARG A CA 1
ATOM 726 C C . ARG A 1 93 ? -3.885 -6.683 0.865 1.00 98.25 93 ARG A C 1
ATOM 728 O O . ARG A 1 93 ? -4.449 -5.623 0.594 1.00 98.25 93 ARG A O 1
ATOM 735 N N . PHE A 1 94 ? -3.569 -7.599 -0.042 1.00 98.19 94 PHE A N 1
ATOM 736 C CA . PHE A 1 94 ? -3.915 -7.490 -1.453 1.00 98.19 94 PHE A CA 1
ATOM 737 C C . PHE A 1 94 ? -5.054 -8.438 -1.811 1.00 98.19 94 PHE A C 1
ATOM 739 O O . PHE A 1 94 ? -5.104 -9.576 -1.345 1.00 98.19 94 PHE A O 1
ATOM 746 N N . PHE A 1 95 ? -5.941 -7.978 -2.686 1.00 98.12 95 PHE A N 1
ATOM 747 C CA . PHE A 1 95 ? -7.131 -8.704 -3.112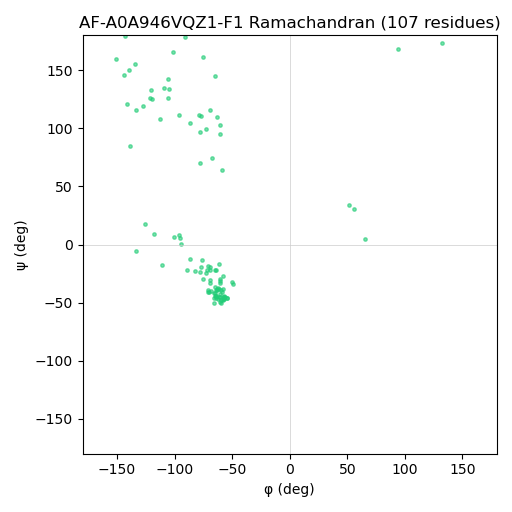 1.00 98.12 95 PHE A CA 1
ATOM 748 C C . PHE A 1 95 ? -7.297 -8.630 -4.625 1.00 98.12 95 PHE A C 1
ATOM 750 O O . PHE A 1 95 ? -6.862 -7.682 -5.273 1.00 98.12 95 PHE A O 1
ATOM 757 N N . LYS A 1 96 ? -7.987 -9.620 -5.195 1.00 96.88 96 LYS A N 1
ATOM 758 C CA . LYS A 1 96 ? -8.303 -9.647 -6.633 1.00 96.88 96 LYS A CA 1
ATOM 759 C C . LYS A 1 96 ? -9.588 -8.902 -6.981 1.00 96.88 96 LYS A C 1
ATOM 761 O O . LYS A 1 96 ? -9.878 -8.704 -8.156 1.00 96.88 96 LYS A O 1
ATOM 766 N N . ASN A 1 97 ? -10.394 -8.551 -5.983 1.00 96.88 97 ASN A N 1
ATOM 767 C CA . ASN A 1 97 ? -11.663 -7.866 -6.174 1.00 96.88 97 ASN A CA 1
ATOM 768 C C . ASN A 1 97 ? -12.007 -6.987 -4.963 1.00 96.88 97 ASN A C 1
ATOM 770 O O . ASN A 1 97 ? -11.498 -7.187 -3.861 1.00 96.88 97 ASN A O 1
ATOM 774 N N . GLN A 1 98 ? -12.896 -6.025 -5.205 1.00 96.31 98 GLN A N 1
ATOM 775 C CA . GLN A 1 98 ? -13.354 -5.048 -4.220 1.00 96.31 98 GLN A CA 1
ATOM 776 C C . GLN A 1 98 ? -14.111 -5.691 -3.050 1.00 96.31 98 GLN A C 1
ATOM 778 O O . GLN A 1 98 ? -13.941 -5.275 -1.910 1.00 96.31 98 GLN A O 1
ATOM 783 N N . THR A 1 99 ? -14.933 -6.706 -3.318 1.00 97.12 99 THR A N 1
ATOM 784 C CA . THR A 1 99 ? -15.798 -7.323 -2.305 1.00 97.12 99 THR A CA 1
ATOM 785 C C . THR A 1 99 ? -14.990 -7.995 -1.198 1.00 97.12 99 THR A C 1
ATOM 787 O O . THR A 1 99 ? -15.259 -7.754 -0.026 1.00 97.12 99 THR A O 1
ATOM 790 N N . ASP A 1 100 ? -13.967 -8.778 -1.543 1.00 97.38 100 ASP A N 1
ATOM 791 C CA . ASP A 1 100 ? -13.122 -9.449 -0.548 1.00 97.38 100 ASP A CA 1
ATOM 792 C C . ASP A 1 100 ? -12.325 -8.443 0.299 1.00 97.38 100 ASP A C 1
ATOM 794 O O . ASP A 1 100 ? -12.173 -8.629 1.507 1.00 97.38 100 ASP A O 1
ATOM 798 N N . ALA A 1 101 ? -11.865 -7.350 -0.322 1.00 97.06 101 ALA A N 1
ATOM 799 C CA . ALA A 1 101 ? -11.171 -6.264 0.365 1.00 97.06 101 ALA A CA 1
ATOM 800 C C . ALA A 1 101 ? -12.064 -5.579 1.413 1.00 97.06 101 ALA A C 1
ATOM 802 O O . ALA A 1 101 ? -11.650 -5.378 2.555 1.00 97.06 101 ALA A O 1
ATOM 803 N N . GLU A 1 102 ? -13.301 -5.250 1.036 1.00 95.50 102 GLU A N 1
ATOM 804 C CA . GLU A 1 102 ? -14.289 -4.646 1.935 1.00 95.50 102 GLU A CA 1
ATOM 805 C C . GLU A 1 102 ? -14.673 -5.598 3.072 1.00 95.50 102 GLU A C 1
ATOM 807 O O . GLU A 1 102 ? -14.699 -5.189 4.234 1.00 95.50 102 GLU A O 1
ATOM 812 N N . LEU A 1 103 ? -14.909 -6.878 2.759 1.00 96.12 103 LEU A N 1
ATOM 813 C CA . LEU A 1 103 ? -15.224 -7.895 3.762 1.00 96.12 103 LEU A CA 1
ATOM 814 C C . LEU A 1 103 ? -14.113 -8.013 4.805 1.00 96.12 103 LEU A C 1
ATOM 816 O O . LEU A 1 103 ? -14.406 -8.025 6.001 1.00 96.12 103 LEU A O 1
ATOM 820 N N . TRP A 1 104 ? -12.849 -8.042 4.377 1.00 95.75 104 TRP A N 1
ATOM 821 C CA . TRP A 1 104 ? -11.718 -8.090 5.299 1.00 95.75 104 TRP A CA 1
ATOM 822 C C . TRP A 1 104 ? -11.685 -6.881 6.243 1.00 95.75 104 TRP A C 1
ATOM 824 O O . TRP A 1 104 ? -11.592 -7.077 7.453 1.00 95.75 104 TRP A O 1
ATOM 834 N N . LEU A 1 105 ? -11.846 -5.654 5.734 1.00 94.12 105 LEU A N 1
ATOM 835 C CA . LEU A 1 105 ? -11.872 -4.453 6.583 1.00 94.12 105 LEU A CA 1
ATOM 836 C C . LEU A 1 105 ? -12.996 -4.503 7.629 1.00 94.12 105 LEU A C 1
ATOM 838 O O . LEU A 1 105 ? -12.778 -4.158 8.791 1.00 94.12 105 LEU A O 1
ATOM 842 N N . THR A 1 106 ? -14.182 -4.986 7.244 1.00 92.62 106 THR A N 1
ATOM 843 C CA . THR A 1 106 ? -15.316 -5.124 8.175 1.00 92.62 106 THR A CA 1
ATOM 844 C C . THR A 1 106 ? -15.159 -6.259 9.183 1.00 92.62 106 THR A C 1
ATOM 846 O O . THR A 1 106 ? -15.774 -6.206 10.238 1.00 92.62 106 THR A O 1
ATOM 849 N N . ALA A 1 107 ? -14.364 -7.285 8.874 1.00 90.56 107 ALA A N 1
ATOM 850 C CA . ALA A 1 107 ? -14.136 -8.414 9.772 1.00 90.56 107 ALA A CA 1
ATOM 851 C C . ALA A 1 107 ? -13.073 -8.121 10.844 1.00 90.56 107 ALA A C 1
ATOM 853 O O . ALA A 1 107 ? -13.038 -8.799 11.870 1.00 90.56 107 ALA A O 1
ATOM 854 N N . VAL A 1 108 ? -12.187 -7.152 10.590 1.00 81.62 108 VAL A N 1
ATOM 855 C CA . VAL A 1 108 ? -11.129 -6.729 11.524 1.00 81.62 108 VAL A CA 1
ATOM 856 C C . VAL A 1 108 ? -11.610 -5.622 12.478 1.00 81.62 108 VAL A C 1
ATOM 858 O O . VAL A 1 108 ? -11.021 -5.457 13.546 1.00 81.62 108 VAL A O 1
ATOM 861 N N . THR A 1 109 ? -12.667 -4.889 12.104 1.00 62.78 109 THR A N 1
ATOM 862 C CA . THR A 1 109 ? -13.262 -3.786 12.887 1.00 62.78 109 THR A CA 1
ATOM 863 C C . THR A 1 109 ? -14.336 -4.288 13.847 1.00 62.78 109 THR A C 1
ATOM 865 O O . THR A 1 109 ? -14.325 -3.846 15.018 1.00 62.78 109 THR A O 1
#

Mean predicted aligned error: 5.02 Å

Radius of gyration: 13.16 Å; Cα contacts (8 Å, |Δi|>4): 150; chains: 1; bounding box: 40×27×28 Å

Secondary structure (DSSP, 8-state):
------------B-SSTTHHHHHHHHHHTTSEEEEGGGB-HHHH-GGG-HHHHHHHHHHHTT--EEEE-S-GGGG-HHHHHHHHHTSS-SSEEEESSHHHHHHHHHHH-

Sequence (109 aa):
MAAIHREGSGLILGSHDEIAEVLSRSLSQSGIVLNERDLAPAFFDLSTRIAGELFQKIINYHSLLAIVVVDPARYGERFSELVHEHQDHSHIRFFKNQTDAELWLTAVT

Solvent-accessible surface area (backbone atoms only — not comparable to full-atom values): 6208 Å² total; per-residue (Å²): 134,85,77,77,80,82,71,85,70,89,58,54,38,53,52,72,78,45,44,61,57,55,49,54,50,14,69,74,61,75,21,40,80,43,45,62,88,35,42,31,75,47,38,54,40,67,89,69,40,40,51,58,53,46,50,51,49,36,56,76,68,72,35,35,40,27,38,30,49,76,60,48,67,82,56,35,67,70,42,33,50,53,46,60,71,21,63,78,44,92,42,41,33,58,26,66,42,66,66,64,37,52,51,51,49,64,73,75,107